Protein AF-A0A510JGK6-F1 (afdb_monomer_lite)

Secondary structure (DSSP, 8-state):
-HHHHHHHHHHHHHHHHHHHHHHHHTTEEEETTTTEEEEGGGTTS--B-TTT-TT--

pLDDT: mean 79.83, std 9.86, range [57.06, 91.06]

Organism: NCBI:txid157688

Radius of gyration: 16.99 Å; chains: 1; bounding box: 34×23×48 Å

Structure (mmCIF, N/CA/C/O backbone):
data_AF-A0A510JGK6-F1
#
_entry.id   AF-A0A510JGK6-F1
#
loop_
_atom_site.group_PDB
_atom_site.id
_atom_site.type_symbol
_atom_site.label_atom_id
_atom_site.label_alt_id
_atom_site.label_comp_id
_atom_site.label_asym_id
_atom_site.label_entity_id
_atom_site.label_seq_id
_atom_site.pdbx_PDB_ins_code
_atom_site.Cartn_x
_atom_site.Cartn_y
_atom_site.Cartn_z
_atom_site.occupancy
_atom_site.B_iso_or_equiv
_atom_site.auth_seq_id
_atom_site.auth_comp_id
_atom_site.auth_asym_id
_atom_site.auth_atom_id
_atom_site.pdbx_PDB_model_num
ATOM 1 N N . MET A 1 1 ? -18.565 9.074 34.928 1.00 58.97 1 MET A N 1
ATOM 2 C CA . MET A 1 1 ? -18.315 7.834 34.148 1.00 58.97 1 MET A CA 1
ATOM 3 C C . MET A 1 1 ? -18.658 7.953 32.661 1.00 58.97 1 MET A C 1
ATOM 5 O O . MET A 1 1 ? -17.926 7.399 31.854 1.00 58.97 1 MET A O 1
ATOM 9 N N . LYS A 1 2 ? -19.701 8.706 32.270 1.00 63.31 2 LYS A N 1
ATOM 10 C CA . LYS A 1 2 ? -20.096 8.914 30.857 1.00 63.31 2 LYS A CA 1
ATOM 11 C C . LYS A 1 2 ? -18.945 9.369 29.935 1.00 63.31 2 LYS A C 1
ATOM 13 O O . LYS A 1 2 ? -18.815 8.860 28.830 1.00 63.31 2 LYS A O 1
ATOM 18 N N . ASN A 1 3 ? -18.065 10.245 30.428 1.00 69.44 3 ASN A N 1
ATOM 19 C CA . ASN A 1 3 ? -16.929 10.767 29.655 1.00 69.44 3 ASN A CA 1
ATOM 20 C C . ASN A 1 3 ? -15.860 9.706 29.345 1.00 69.44 3 ASN A C 1
ATOM 22 O O . ASN A 1 3 ? -15.201 9.801 28.318 1.00 69.44 3 ASN A O 1
ATOM 26 N N . ILE A 1 4 ? -15.707 8.685 30.196 1.00 80.88 4 ILE A N 1
ATOM 27 C CA . ILE A 1 4 ? -14.724 7.607 29.991 1.00 80.88 4 ILE A CA 1
ATOM 28 C C . ILE A 1 4 ? -15.202 6.669 28.876 1.00 80.88 4 ILE A C 1
ATOM 30 O O . ILE A 1 4 ? -14.415 6.291 28.019 1.00 80.88 4 ILE A O 1
ATOM 34 N N . ILE A 1 5 ? -16.504 6.368 28.841 1.00 84.50 5 ILE A N 1
ATOM 35 C CA . ILE A 1 5 ? -17.128 5.548 27.790 1.00 84.50 5 ILE A CA 1
ATOM 36 C C . ILE A 1 5 ? -17.042 6.255 26.433 1.00 84.50 5 ILE A C 1
ATOM 38 O O . ILE A 1 5 ? -16.753 5.635 25.414 1.00 84.50 5 ILE A O 1
ATOM 42 N N . LEU A 1 6 ? -17.259 7.572 26.412 1.00 84.81 6 LEU A N 1
ATOM 43 C CA . LEU A 1 6 ? -17.098 8.349 25.187 1.00 84.81 6 LEU A CA 1
ATOM 44 C C . LEU A 1 6 ? -15.647 8.298 24.687 1.00 84.81 6 LEU A C 1
ATOM 46 O O . LEU A 1 6 ? -15.420 8.127 23.491 1.00 84.81 6 LEU A O 1
ATOM 50 N N . LEU A 1 7 ? -14.676 8.392 25.601 1.00 84.44 7 LEU A N 1
ATOM 51 C CA . LEU A 1 7 ? -13.256 8.324 25.265 1.00 84.44 7 LEU A CA 1
ATOM 52 C C . LEU A 1 7 ? -12.869 6.971 24.651 1.00 84.44 7 LEU A C 1
ATOM 54 O O . LEU A 1 7 ? -12.133 6.946 23.668 1.00 84.44 7 LEU A O 1
ATOM 58 N N . THR A 1 8 ? -13.370 5.859 25.200 1.00 84.12 8 THR A N 1
ATOM 59 C CA . THR A 1 8 ? -13.052 4.508 24.707 1.00 84.12 8 THR A CA 1
ATOM 60 C C . THR A 1 8 ? -13.668 4.218 23.341 1.00 84.12 8 THR A C 1
ATOM 62 O O . THR A 1 8 ? -13.038 3.575 22.503 1.00 84.12 8 THR A O 1
ATOM 65 N N . ILE A 1 9 ? -14.874 4.725 23.077 1.00 85.44 9 ILE A N 1
ATOM 66 C CA . ILE A 1 9 ? -15.501 4.622 21.752 1.00 85.44 9 ILE A CA 1
ATOM 67 C C . ILE A 1 9 ? -14.693 5.424 20.726 1.00 85.44 9 ILE A C 1
ATOM 69 O O . ILE A 1 9 ? -14.427 4.935 19.626 1.00 85.44 9 ILE A O 1
ATOM 73 N N . LEU A 1 10 ? -14.253 6.633 21.092 1.00 83.75 10 LEU A N 1
ATOM 74 C CA . LEU A 1 10 ? -13.461 7.482 20.204 1.00 83.75 10 LEU A CA 1
ATOM 75 C C . LEU A 1 10 ? -12.113 6.837 19.853 1.00 83.75 10 LEU A C 1
ATOM 77 O O . LEU A 1 10 ? -11.715 6.834 18.689 1.00 83.75 10 LEU A O 1
ATOM 81 N N . THR A 1 11 ? -11.419 6.256 20.835 1.00 82.62 11 THR A N 1
ATOM 82 C CA . THR A 1 11 ? -10.140 5.579 20.591 1.00 82.62 11 THR A CA 1
ATOM 83 C C . THR A 1 11 ? -10.309 4.325 19.738 1.00 82.62 11 THR A C 1
ATOM 85 O O . THR A 1 11 ? -9.510 4.123 18.827 1.00 82.62 11 THR A O 1
ATOM 88 N N . ALA A 1 12 ? -11.368 3.534 19.938 1.00 82.50 12 ALA A N 1
ATOM 89 C CA . ALA A 1 12 ? -11.675 2.376 19.092 1.00 82.50 12 ALA A CA 1
ATOM 90 C C . ALA A 1 12 ? -12.003 2.763 17.631 1.00 82.50 12 ALA A C 1
ATOM 92 O O . ALA A 1 12 ? -11.604 2.079 16.682 1.00 82.50 12 ALA A O 1
ATOM 93 N N . LEU A 1 13 ? -12.696 3.886 17.420 1.00 80.88 13 LEU A N 1
ATOM 94 C CA . LEU A 1 13 ? -12.976 4.424 16.081 1.00 80.88 13 LEU A CA 1
ATOM 95 C C . LEU A 1 13 ? -11.699 4.896 15.371 1.00 80.88 13 LEU A C 1
ATOM 97 O O . LEU A 1 13 ? -11.514 4.653 14.178 1.00 80.88 13 LEU A O 1
ATOM 101 N N . LEU A 1 14 ? -10.785 5.538 16.101 1.00 78.75 14 LEU A N 1
ATOM 102 C CA . LEU A 1 14 ? -9.512 5.994 15.541 1.00 78.75 14 LEU A CA 1
ATOM 103 C C . LEU A 1 14 ? -8.590 4.821 15.181 1.00 78.75 14 LEU A C 1
ATOM 105 O O . LEU A 1 14 ? -7.999 4.819 14.098 1.00 78.75 14 LEU A O 1
ATOM 109 N N . THR A 1 15 ? -8.491 3.806 16.043 1.00 74.25 15 THR A N 1
ATOM 110 C CA . THR A 1 15 ? -7.635 2.634 15.797 1.00 74.25 15 THR A CA 1
ATOM 111 C C . THR A 1 15 ? -8.158 1.760 14.661 1.00 74.25 15 THR A C 1
ATOM 113 O O . THR A 1 15 ? -7.364 1.306 13.837 1.00 74.25 15 THR A O 1
ATOM 116 N N . SER A 1 16 ? -9.477 1.578 14.543 1.00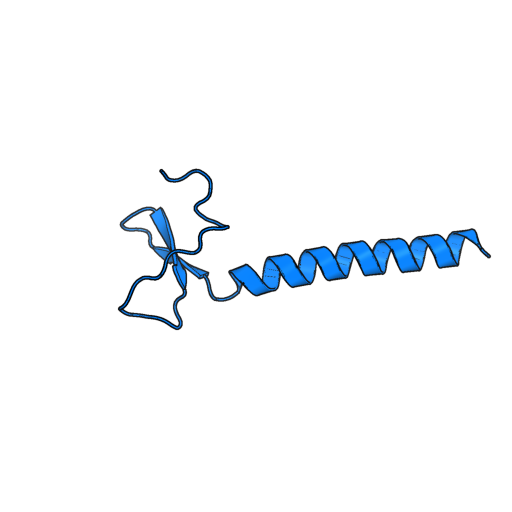 70.06 16 SER A N 1
ATOM 117 C CA . SER A 1 16 ? -10.083 0.836 13.425 1.00 70.06 16 SER A CA 1
ATOM 118 C C . SER A 1 16 ? -9.890 1.535 12.074 1.00 70.06 16 SER A C 1
ATOM 120 O O . SER A 1 16 ? -9.566 0.878 11.084 1.00 70.06 16 SER A O 1
ATOM 122 N N . CYS A 1 17 ? -9.986 2.868 12.027 1.00 68.81 17 CYS A N 1
ATOM 123 C CA . CYS A 1 17 ? -9.700 3.647 10.818 1.00 68.81 17 CYS A CA 1
ATOM 124 C C . CYS A 1 17 ? -8.223 3.530 10.391 1.00 68.81 17 CYS A C 1
ATOM 126 O O . CYS A 1 17 ? -7.919 3.390 9.202 1.00 68.81 17 CYS A O 1
ATOM 128 N N . TYR A 1 18 ? -7.301 3.528 11.358 1.00 68.69 18 TYR A N 1
ATOM 129 C CA 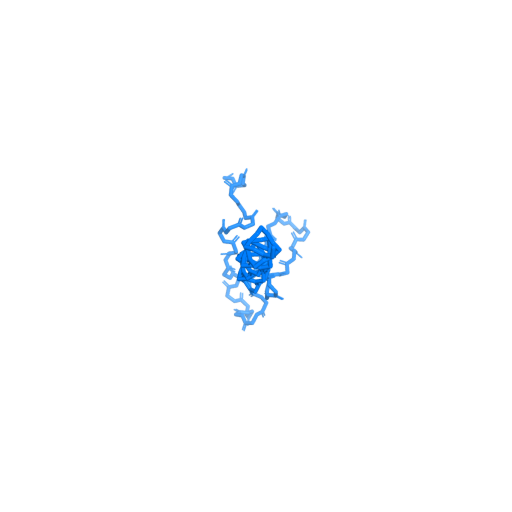. TYR A 1 18 ? -5.877 3.302 11.101 1.00 68.69 18 TYR A CA 1
ATOM 130 C C . TYR A 1 18 ? -5.596 1.882 10.600 1.00 68.69 18 TYR A C 1
ATOM 132 O O . TYR A 1 18 ? -4.892 1.721 9.604 1.00 68.69 18 TYR A O 1
ATOM 140 N N . ALA A 1 19 ? -6.182 0.860 11.229 1.00 68.75 19 ALA A N 1
ATOM 141 C CA . ALA A 1 19 ? -6.003 -0.537 10.837 1.00 68.75 19 ALA A CA 1
ATOM 142 C C . ALA A 1 19 ? -6.526 -0.820 9.418 1.00 68.75 19 ALA A C 1
ATOM 144 O O . ALA A 1 19 ? -5.844 -1.482 8.636 1.00 68.75 19 ALA A O 1
ATOM 145 N N . LEU A 1 20 ? -7.688 -0.263 9.054 1.00 64.56 20 LEU A N 1
ATOM 146 C CA . LEU A 1 20 ? -8.247 -0.379 7.702 1.00 64.56 20 LEU A CA 1
ATOM 147 C C . LEU A 1 20 ? -7.343 0.264 6.645 1.00 64.56 20 LEU A C 1
ATOM 149 O O . LEU A 1 20 ? -7.090 -0.335 5.601 1.00 64.56 20 LEU A O 1
ATOM 153 N N . LYS A 1 21 ? -6.810 1.462 6.919 1.00 65.19 21 LYS A N 1
ATOM 154 C CA . LYS A 1 21 ? -5.848 2.105 6.013 1.00 65.19 21 LYS A CA 1
ATOM 155 C C . LYS A 1 21 ? -4.574 1.276 5.882 1.00 65.19 21 LYS A C 1
ATOM 157 O O . LYS A 1 21 ? -4.142 1.038 4.763 1.00 65.19 21 LYS A O 1
ATOM 162 N N . MET A 1 22 ? -4.014 0.796 6.992 1.00 64.12 22 MET A N 1
ATOM 163 C CA . MET A 1 22 ? -2.794 -0.018 6.994 1.00 64.12 22 MET A CA 1
ATOM 164 C C . MET A 1 22 ? -2.976 -1.337 6.227 1.00 64.12 22 MET A C 1
ATOM 166 O O . MET A 1 22 ? -2.082 -1.754 5.494 1.00 64.12 22 MET A O 1
ATOM 170 N N . GLY A 1 23 ? -4.147 -1.973 6.352 1.00 64.69 23 GLY A N 1
ATOM 171 C CA . GLY A 1 23 ? -4.490 -3.205 5.638 1.00 64.69 23 GLY A CA 1
ATOM 172 C C . GLY A 1 23 ? -4.429 -3.054 4.117 1.00 64.69 23 GLY A C 1
ATOM 173 O O . G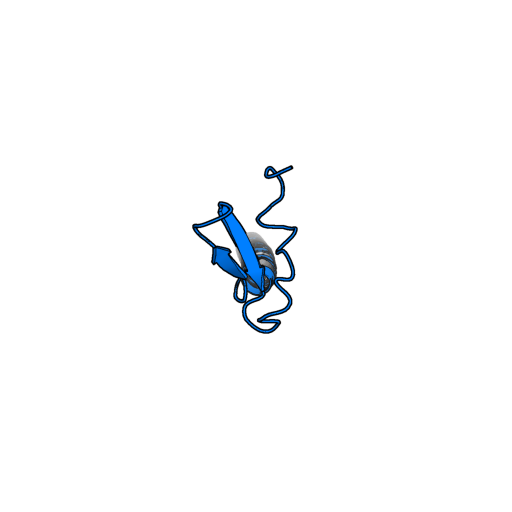LY A 1 23 ? -3.882 -3.925 3.444 1.00 64.69 23 GLY A O 1
ATOM 174 N N . ASN A 1 24 ? -4.879 -1.913 3.587 1.00 64.81 24 ASN A N 1
ATOM 175 C CA . ASN A 1 24 ? -4.808 -1.609 2.152 1.00 64.81 24 ASN A CA 1
ATOM 176 C C . ASN A 1 24 ? -3.369 -1.442 1.631 1.00 64.81 24 ASN A C 1
ATOM 178 O O . ASN A 1 24 ? -3.152 -1.527 0.426 1.00 64.81 24 ASN A O 1
ATOM 182 N N . TYR A 1 25 ? -2.393 -1.206 2.513 1.00 70.81 25 TYR A N 1
ATOM 183 C CA . TYR A 1 25 ? -0.984 -1.011 2.152 1.00 70.81 25 TYR A CA 1
ATOM 184 C C . TYR A 1 25 ? -0.095 -2.210 2.472 1.00 70.81 25 TYR A C 1
ATOM 186 O O . TYR A 1 25 ? 1.049 -2.253 2.034 1.00 70.81 25 TYR A O 1
ATOM 194 N N . ARG A 1 26 ? -0.603 -3.196 3.219 1.00 76.00 26 ARG A N 1
ATOM 195 C CA . ARG A 1 26 ? 0.177 -4.345 3.701 1.00 76.00 26 ARG A CA 1
ATOM 196 C C . ARG A 1 26 ? 0.777 -5.189 2.572 1.00 76.00 26 ARG A C 1
ATOM 198 O O . ARG A 1 26 ? 1.782 -5.858 2.785 1.00 76.00 26 ARG A O 1
ATOM 205 N N . ASN A 1 27 ? 0.169 -5.142 1.389 1.00 86.75 27 ASN A N 1
ATOM 206 C CA . ASN A 1 27 ? 0.627 -5.885 0.218 1.00 86.75 27 ASN A CA 1
ATOM 207 C C . ASN A 1 27 ? 1.349 -5.009 -0.810 1.00 86.75 27 ASN A C 1
ATOM 209 O O . ASN A 1 27 ? 1.673 -5.479 -1.892 1.00 86.75 27 ASN A O 1
ATOM 213 N N . CYS A 1 28 ? 1.616 -3.747 -0.485 1.00 89.25 28 CYS A N 1
ATOM 214 C CA . CYS A 1 28 ? 2.318 -2.843 -1.377 1.00 89.25 28 CYS A CA 1
ATOM 215 C C . CYS A 1 28 ? 3.824 -2.911 -1.118 1.00 89.25 28 CYS A C 1
ATOM 217 O O . CYS A 1 28 ? 4.271 -2.634 -0.006 1.00 89.25 28 CYS A O 1
ATOM 219 N N . SER A 1 29 ? 4.603 -3.239 -2.145 1.00 89.38 29 SER A N 1
ATOM 220 C CA . SER A 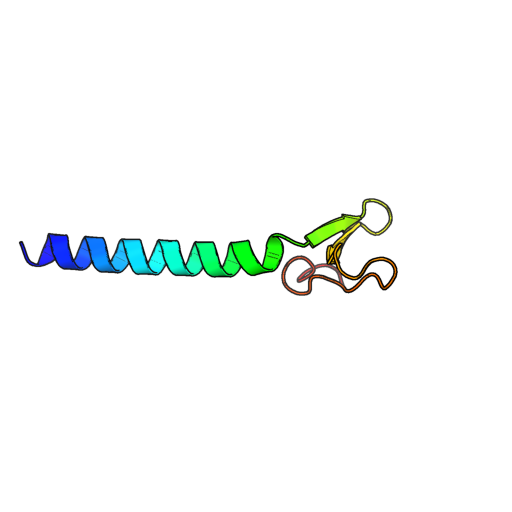1 29 ? 6.064 -3.176 -2.120 1.00 89.38 29 SER A CA 1
ATOM 221 C C . SER A 1 29 ? 6.557 -1.986 -2.938 1.00 89.38 29 SER A C 1
ATOM 223 O O . SER A 1 29 ? 5.982 -1.673 -3.982 1.00 89.38 29 SER A O 1
ATOM 225 N N . TYR A 1 30 ? 7.597 -1.310 -2.450 1.00 88.94 30 TYR A N 1
ATOM 226 C CA . TYR A 1 30 ? 8.237 -0.203 -3.158 1.00 88.94 30 TYR A CA 1
ATOM 227 C C . TYR A 1 30 ? 9.152 -0.747 -4.255 1.00 88.94 30 TYR A C 1
ATOM 229 O O . TYR A 1 30 ? 9.967 -1.630 -3.992 1.00 88.94 30 TYR A O 1
ATOM 237 N N . ASN A 1 31 ? 9.027 -0.214 -5.465 1.00 89.88 31 ASN A N 1
ATOM 238 C CA . ASN A 1 31 ? 9.970 -0.441 -6.547 1.00 89.88 31 ASN A CA 1
ATOM 239 C C . ASN A 1 31 ? 10.911 0.764 -6.652 1.00 89.88 31 ASN A C 1
ATOM 241 O O . ASN A 1 31 ? 10.469 1.893 -6.856 1.00 89.88 31 ASN A O 1
ATOM 245 N N . GLU A 1 32 ? 12.213 0.524 -6.516 1.00 89.69 32 GLU A N 1
ATOM 246 C CA . GLU A 1 32 ? 13.227 1.579 -6.577 1.00 89.69 32 GLU A CA 1
ATOM 247 C C . GLU A 1 32 ? 13.457 2.098 -8.002 1.00 89.69 32 GLU A C 1
ATOM 249 O O . GLU A 1 32 ? 13.841 3.253 -8.164 1.00 89.69 32 GLU A O 1
ATOM 254 N N . GLU A 1 33 ? 13.180 1.284 -9.028 1.00 89.94 33 GLU A N 1
ATOM 255 C CA . GLU A 1 33 ? 13.433 1.634 -10.434 1.00 89.94 33 GLU A CA 1
ATOM 256 C C . GLU A 1 33 ? 12.582 2.817 -10.912 1.00 89.94 33 GLU A C 1
ATOM 258 O O . GLU A 1 33 ? 13.069 3.707 -11.606 1.00 89.94 33 GLU A O 1
ATOM 263 N N . ASP A 1 34 ? 11.301 2.823 -10.546 1.00 90.69 34 ASP A N 1
ATOM 264 C CA . ASP A 1 34 ? 10.321 3.845 -10.938 1.00 90.69 34 ASP A CA 1
ATOM 265 C C . ASP A 1 34 ? 9.831 4.678 -9.741 1.00 90.69 34 ASP A C 1
ATOM 267 O O . ASP A 1 34 ? 9.124 5.678 -9.896 1.00 90.69 34 ASP A O 1
ATOM 271 N N . GLY A 1 35 ? 10.229 4.297 -8.527 1.00 89.56 35 GLY A N 1
ATOM 272 C CA . GLY A 1 35 ? 9.842 4.953 -7.291 1.00 89.56 35 GLY A CA 1
ATOM 273 C C . GLY A 1 35 ? 8.347 4.855 -6.986 1.00 89.56 35 GLY A C 1
ATOM 274 O O . GLY A 1 35 ? 7.801 5.800 -6.396 1.00 89.56 35 GLY A O 1
ATOM 275 N N . LEU A 1 36 ? 7.682 3.775 -7.407 1.00 91.06 36 LEU A N 1
ATOM 276 C CA . LEU A 1 36 ? 6.255 3.517 -7.200 1.00 91.06 36 LEU A CA 1
ATOM 277 C C . LEU A 1 36 ? 6.013 2.306 -6.294 1.00 91.06 36 LEU A C 1
ATOM 279 O O . LEU A 1 36 ? 6.846 1.417 -6.155 1.00 91.06 36 LEU A O 1
ATOM 283 N N . TYR A 1 37 ? 4.830 2.256 -5.681 1.00 90.94 37 TYR A N 1
ATOM 284 C CA . TYR A 1 37 ? 4.376 1.099 -4.909 1.00 90.94 37 TYR A CA 1
ATOM 285 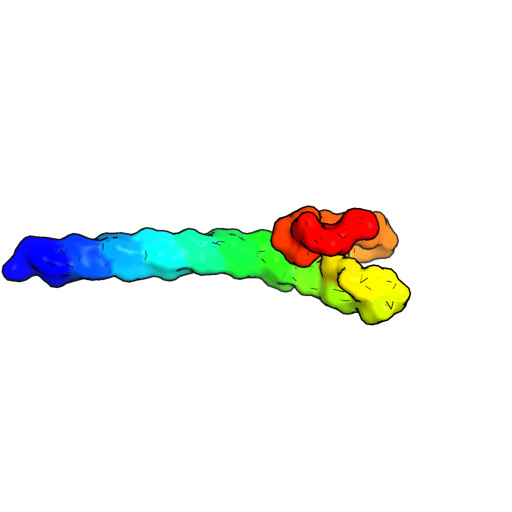C C . TYR A 1 37 ? 3.445 0.203 -5.731 1.00 90.94 37 TYR A C 1
ATOM 287 O O . TYR A 1 37 ? 2.498 0.707 -6.348 1.00 90.94 37 TYR A O 1
ATOM 295 N N . TYR A 1 38 ? 3.653 -1.113 -5.660 1.00 90.94 38 TYR A N 1
ATOM 296 C CA . TYR A 1 38 ? 2.880 -2.134 -6.380 1.00 90.94 38 TYR A CA 1
ATOM 297 C C . TYR A 1 38 ? 2.390 -3.250 -5.457 1.00 90.94 38 TYR A C 1
ATOM 299 O O . TYR A 1 38 ? 3.075 -3.579 -4.489 1.00 90.94 38 TYR A O 1
ATOM 307 N N . ASP A 1 39 ? 1.242 -3.863 -5.763 1.00 91.06 39 ASP A N 1
ATOM 308 C CA . ASP A 1 39 ? 0.792 -5.069 -5.055 1.00 91.06 39 ASP A CA 1
ATOM 309 C C . ASP A 1 39 ? 1.689 -6.257 -5.432 1.00 91.06 39 ASP A C 1
ATOM 311 O O . ASP A 1 39 ? 1.711 -6.702 -6.582 1.00 91.06 39 ASP A O 1
ATOM 315 N N . TRP A 1 40 ? 2.449 -6.774 -4.463 1.00 86.12 40 TRP A N 1
ATOM 316 C CA . TRP A 1 40 ? 3.387 -7.873 -4.702 1.00 86.12 40 TRP A CA 1
ATOM 317 C C . TRP A 1 40 ? 2.680 -9.208 -4.972 1.00 86.12 40 TRP A C 1
ATOM 319 O O . TRP A 1 40 ? 3.274 -10.093 -5.584 1.00 86.12 40 TRP A O 1
ATOM 329 N N . ARG A 1 41 ? 1.413 -9.366 -4.561 1.00 87.00 41 ARG A N 1
ATOM 330 C CA . ARG A 1 41 ? 0.639 -10.600 -4.792 1.00 87.00 41 ARG A CA 1
ATOM 331 C C . ARG A 1 41 ? 0.261 -10.784 -6.255 1.00 87.00 41 ARG A C 1
ATOM 333 O O . ARG A 1 41 ? 0.007 -11.905 -6.680 1.00 87.00 41 ARG A O 1
ATOM 340 N N . GLU A 1 42 ? 0.224 -9.690 -7.007 1.00 86.62 42 GLU A N 1
ATOM 341 C CA . GLU A 1 42 ? -0.119 -9.682 -8.428 1.00 86.62 42 GLU A CA 1
ATOM 342 C C . GLU A 1 42 ? 1.130 -9.657 -9.321 1.00 86.62 42 GLU A C 1
ATOM 344 O O . GLU A 1 42 ? 1.037 -9.415 -10.523 1.00 86.62 42 GLU A O 1
ATOM 349 N N . TYR A 1 43 ? 2.321 -9.914 -8.769 1.00 78.75 43 TYR A N 1
ATOM 350 C CA . TYR A 1 43 ? 3.538 -10.035 -9.569 1.00 78.75 43 TYR A CA 1
ATOM 351 C C . TYR A 1 43 ? 3.397 -11.168 -10.610 1.00 78.75 43 TYR A C 1
ATOM 353 O O . TYR A 1 43 ? 2.960 -12.263 -10.251 1.00 78.75 43 TYR A O 1
ATOM 361 N N . PRO A 1 44 ? 3.759 -10.955 -11.894 1.00 86.56 44 PRO A N 1
ATOM 362 C CA . PRO A 1 44 ? 4.518 -9.826 -12.447 1.00 86.56 44 PRO A CA 1
ATOM 363 C C . PRO A 1 44 ? 3.676 -8.677 -13.035 1.00 86.56 44 PRO A C 1
ATOM 365 O O . PRO A 1 44 ? 4.239 -7.790 -13.669 1.00 86.56 44 PRO A O 1
ATOM 368 N N . GLN A 1 45 ? 2.353 -8.650 -12.850 1.00 85.81 45 GLN A N 1
ATOM 369 C CA . GLN A 1 45 ? 1.444 -7.686 -13.498 1.00 85.81 45 GLN A CA 1
ATOM 370 C C . GLN A 1 45 ? 1.636 -6.225 -13.038 1.00 85.81 45 GLN A C 1
ATOM 372 O O . GLN A 1 45 ? 1.093 -5.321 -13.668 1.00 85.81 45 GLN A O 1
ATOM 377 N N . LYS A 1 46 ? 2.427 -5.980 -11.976 1.00 84.00 46 LYS A N 1
ATOM 378 C CA . LYS A 1 46 ? 2.769 -4.649 -11.430 1.00 84.00 46 LYS A CA 1
ATOM 379 C C . LYS A 1 46 ? 1.531 -3.752 -11.242 1.00 84.00 46 LYS A C 1
ATOM 381 O O . LYS A 1 46 ? 1.461 -2.639 -11.761 1.00 84.00 46 LYS A O 1
ATOM 386 N N . VAL A 1 47 ? 0.546 -4.209 -10.466 1.00 89.62 47 VAL A N 1
ATOM 387 C CA . VAL A 1 47 ? -0.658 -3.410 -10.180 1.00 89.62 47 VAL A CA 1
ATOM 388 C C . VAL A 1 47 ? -0.352 -2.296 -9.169 1.00 89.62 47 VAL A C 1
ATOM 390 O O . VAL A 1 47 ? 0.101 -2.587 -8.061 1.00 89.62 47 VAL A O 1
ATOM 393 N N . PRO A 1 48 ? -0.562 -1.008 -9.514 1.00 88.00 48 PRO A N 1
ATOM 394 C CA . PRO A 1 48 ? -0.116 0.108 -8.690 1.00 88.00 48 PRO A CA 1
ATOM 395 C C . PRO A 1 48 ? -1.009 0.330 -7.468 1.00 88.00 48 PRO A C 1
ATOM 397 O O . PRO A 1 48 ? -2.237 0.432 -7.557 1.00 88.00 48 PRO A O 1
ATOM 400 N N . CYS A 1 49 ? -0.375 0.552 -6.320 1.00 88.69 49 CYS A N 1
ATOM 401 C CA . CYS A 1 49 ? -1.052 0.952 -5.095 1.00 88.69 49 CYS A CA 1
ATOM 402 C C . CYS A 1 49 ? -1.461 2.432 -5.152 1.00 88.69 49 CYS A C 1
ATOM 404 O O . CYS A 1 49 ? -0.779 3.314 -4.626 1.00 88.69 49 CYS A O 1
ATOM 406 N N . LYS A 1 50 ? -2.621 2.710 -5.767 1.00 83.38 50 LYS A N 1
ATOM 407 C CA . LYS A 1 50 ? -3.166 4.067 -6.005 1.00 83.38 50 LYS A CA 1
ATOM 408 C C . LYS A 1 50 ? -3.109 4.986 -4.786 1.00 83.38 50 LYS A C 1
ATOM 410 O O . LYS A 1 50 ? -2.867 6.181 -4.915 1.00 83.38 50 LYS A O 1
ATOM 415 N N . ALA A 1 51 ? -3.350 4.441 -3.597 1.00 78.69 51 ALA A N 1
ATOM 416 C CA . ALA A 1 51 ? -3.403 5.233 -2.381 1.00 78.69 51 ALA A CA 1
ATOM 417 C C . ALA A 1 51 ? -2.016 5.641 -1.831 1.00 78.69 51 ALA A C 1
ATOM 419 O O . ALA A 1 51 ? -1.953 6.644 -1.119 1.00 78.69 51 ALA A O 1
ATOM 420 N N . LEU A 1 52 ? -0.935 4.939 -2.200 1.00 83.50 52 LEU A N 1
ATOM 421 C CA . LEU A 1 52 ? 0.456 5.329 -1.907 1.00 83.50 52 LEU A CA 1
ATOM 422 C C . LEU A 1 52 ? 1.061 6.188 -3.024 1.00 83.50 52 LEU A C 1
ATOM 424 O O . LEU A 1 52 ? 1.850 7.085 -2.751 1.00 83.50 52 LEU A O 1
ATOM 428 N N . ASN A 1 53 ? 0.620 5.993 -4.269 1.00 86.62 53 ASN A N 1
ATOM 429 C CA . ASN A 1 53 ? 1.135 6.719 -5.434 1.00 86.62 53 ASN A CA 1
ATOM 430 C C . ASN A 1 53 ? 0.394 8.049 -5.714 1.00 86.62 53 ASN A C 1
ATOM 432 O O . ASN A 1 53 ? 0.491 8.583 -6.813 1.00 86.62 53 ASN A O 1
ATOM 436 N N . LYS A 1 54 ? -0.344 8.616 -4.742 1.00 74.56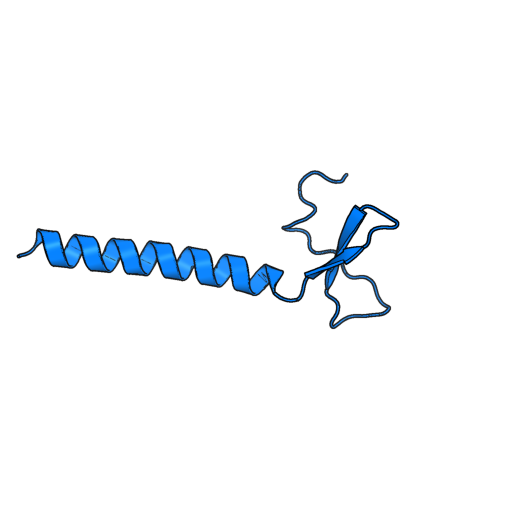 54 LYS A N 1
ATOM 437 C CA . LYS A 1 54 ? -1.262 9.767 -4.941 1.00 74.56 54 LYS A CA 1
ATOM 438 C C . LYS A 1 54 ? -0.626 11.031 -5.540 1.00 74.56 54 LYS A C 1
ATOM 440 O O . LYS A 1 54 ? -1.350 11.839 -6.111 1.00 74.56 54 LYS A O 1
ATOM 445 N N . ASN A 1 55 ? 0.693 11.185 -5.421 1.00 69.94 55 ASN A N 1
ATOM 446 C CA . ASN A 1 55 ? 1.442 12.357 -5.890 1.00 69.94 55 ASN A CA 1
ATOM 447 C C . ASN A 1 55 ? 2.474 12.025 -6.980 1.00 69.94 55 ASN A C 1
ATOM 449 O O . ASN A 1 55 ? 3.286 12.876 -7.332 1.00 69.94 55 ASN A O 1
ATOM 453 N N . LYS A 1 56 ? 2.479 10.790 -7.484 1.00 62.06 56 LYS A N 1
ATOM 454 C CA . LYS A 1 56 ? 3.391 10.335 -8.533 1.00 62.06 56 LYS A CA 1
ATOM 455 C C . LYS A 1 56 ? 2.560 10.242 -9.813 1.00 62.06 56 LYS A C 1
ATOM 457 O O . LYS A 1 56 ? 1.877 9.245 -10.029 1.00 62.06 56 LYS A O 1
ATOM 462 N N . ARG A 1 57 ? 2.486 11.355 -10.543 1.00 57.06 57 ARG A N 1
ATOM 463 C CA . ARG A 1 57 ? 1.765 11.464 -11.815 1.00 57.06 57 ARG A CA 1
ATOM 464 C C . ARG A 1 57 ? 2.720 11.226 -12.970 1.00 57.06 57 ARG A C 1
ATOM 466 O O . ARG A 1 57 ? 3.864 11.714 -12.851 1.00 57.06 57 ARG A O 1
#

Foldseek 3Di:
DVVVVVVVVVVVVVVVVVVVVVVLCVQWDADPVLRFTARPVPPPVRHGSCVRCVPVD

Sequence (57 aa):
MKNIILLTILTALLTSCYALKMGNYRNCSYNEEDGLYYDWREYPQKVPCKALNKNKR